Protein AF-A0A3E0REZ9-F1 (afdb_monomer_lite)

Structure (mmCIF, N/CA/C/O backbone):
data_AF-A0A3E0REZ9-F1
#
_entry.id   AF-A0A3E0REZ9-F1
#
loop_
_atom_site.group_PDB
_atom_site.id
_atom_site.type_symbol
_atom_site.label_atom_id
_atom_site.label_alt_id
_atom_site.label_comp_id
_atom_site.label_asym_id
_atom_site.label_entity_id
_atom_site.label_seq_id
_atom_site.pdbx_PDB_ins_code
_atom_site.Cartn_x
_atom_site.Cartn_y
_atom_site.Cartn_z
_atom_site.occupancy
_atom_site.B_iso_or_equiv
_atom_site.auth_seq_id
_atom_site.auth_comp_id
_atom_site.auth_asym_id
_atom_site.auth_atom_id
_atom_site.pdbx_PDB_model_num
ATOM 1 N N . MET A 1 1 ? 1.530 13.106 -1.056 1.00 91.12 1 MET A N 1
ATOM 2 C CA . MET A 1 1 ? 0.458 12.438 -0.288 1.00 91.12 1 MET A CA 1
ATOM 3 C C . MET A 1 1 ? 1.060 11.716 0.913 1.00 91.12 1 MET A C 1
ATOM 5 O O . MET A 1 1 ? 2.210 11.301 0.830 1.00 91.12 1 MET A O 1
ATOM 9 N N . LYS A 1 2 ? 0.326 11.576 2.025 1.00 93.50 2 LYS A N 1
ATOM 10 C CA . LYS A 1 2 ? 0.729 10.668 3.110 1.00 93.50 2 LYS A CA 1
ATOM 11 C C . LYS A 1 2 ? 0.155 9.279 2.845 1.00 93.50 2 LYS A C 1
ATOM 13 O O . LYS A 1 2 ? -1.051 9.165 2.638 1.00 93.50 2 LYS A O 1
ATOM 18 N N . VAL A 1 3 ? 1.002 8.256 2.894 1.00 95.44 3 VAL A N 1
ATOM 19 C CA . VAL A 1 3 ? 0.608 6.853 2.732 1.00 95.44 3 VAL A CA 1
ATOM 20 C C . VAL A 1 3 ? 1.156 6.041 3.892 1.00 95.44 3 VAL A C 1
ATOM 22 O O . VAL A 1 3 ? 2.327 6.162 4.248 1.00 95.44 3 VAL A O 1
ATOM 25 N N . ASN A 1 4 ? 0.315 5.191 4.475 1.00 94.25 4 ASN A N 1
ATOM 26 C CA . ASN A 1 4 ? 0.747 4.242 5.496 1.00 94.25 4 ASN A CA 1
ATOM 27 C C . ASN A 1 4 ? 0.568 2.815 4.991 1.00 94.25 4 ASN A C 1
ATOM 29 O O . ASN A 1 4 ? -0.422 2.521 4.332 1.00 94.25 4 ASN A O 1
ATOM 33 N N . ILE A 1 5 ? 1.494 1.921 5.327 1.00 94.12 5 ILE A N 1
ATOM 34 C CA . ILE A 1 5 ? 1.443 0.508 4.937 1.00 94.12 5 ILE A CA 1
ATOM 35 C C . ILE A 1 5 ? 1.508 -0.355 6.204 1.00 94.12 5 ILE A C 1
ATOM 37 O O . ILE A 1 5 ? 2.488 -0.281 6.947 1.00 94.12 5 ILE A O 1
ATOM 41 N N . CYS A 1 6 ? 0.476 -1.176 6.457 1.00 92.12 6 CYS A N 1
ATOM 42 C CA . CYS A 1 6 ? 0.518 -2.268 7.446 1.00 92.12 6 CYS A CA 1
ATOM 43 C C . CYS A 1 6 ? 0.781 -3.580 6.708 1.00 92.12 6 CYS A C 1
ATOM 45 O O . CYS A 1 6 ? 0.001 -3.998 5.852 1.00 92.12 6 CYS A O 1
ATOM 47 N N . TYR A 1 7 ? 1.844 -4.265 7.120 1.00 91.25 7 TYR A N 1
ATOM 48 C CA . TYR A 1 7 ? 2.055 -5.678 6.849 1.00 91.25 7 TYR A CA 1
ATOM 49 C C . TYR A 1 7 ? 1.616 -6.457 8.094 1.00 91.25 7 TYR A C 1
ATOM 51 O O . TYR A 1 7 ? 2.358 -6.453 9.086 1.00 91.25 7 TYR A O 1
ATOM 59 N N . PRO A 1 8 ? 0.444 -7.120 8.089 1.00 85.75 8 PRO A N 1
ATOM 60 C CA . PRO A 1 8 ? -0.066 -7.803 9.273 1.00 85.75 8 PRO A CA 1
ATOM 61 C C . PRO A 1 8 ? 0.957 -8.7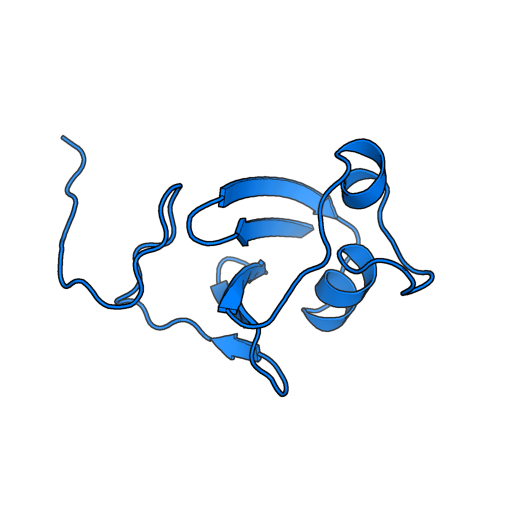62 9.883 1.00 85.75 8 PRO A C 1
ATOM 63 O O . PRO A 1 8 ? 1.588 -9.555 9.182 1.00 85.75 8 PRO A O 1
ATOM 66 N N . GLY A 1 9 ? 1.160 -8.646 11.197 1.00 82.12 9 GLY A N 1
ATOM 67 C CA . GLY A 1 9 ? 2.130 -9.447 11.952 1.00 82.12 9 GLY A CA 1
ATOM 68 C C . GLY A 1 9 ? 3.609 -9.159 11.655 1.00 82.12 9 GLY A C 1
ATOM 69 O O . GLY A 1 9 ? 4.465 -9.846 12.204 1.00 82.12 9 GLY A O 1
ATOM 70 N N . LYS A 1 10 ? 3.932 -8.178 10.800 1.00 85.31 10 LYS A N 1
ATOM 71 C CA . LYS A 1 10 ? 5.319 -7.819 10.453 1.00 85.31 10 LYS A CA 1
ATOM 72 C C . LYS A 1 10 ? 5.684 -6.398 10.851 1.00 85.31 10 LYS A C 1
ATOM 74 O O . LYS A 1 10 ? 6.761 -6.189 11.397 1.00 85.31 10 LYS A O 1
ATOM 79 N N . GLY A 1 11 ? 4.827 -5.425 10.562 1.00 85.62 11 GLY A N 1
ATOM 80 C CA . GLY A 1 11 ? 5.119 -4.043 10.915 1.00 85.62 11 GLY A CA 1
ATOM 81 C C . GLY A 1 11 ? 4.239 -3.019 10.222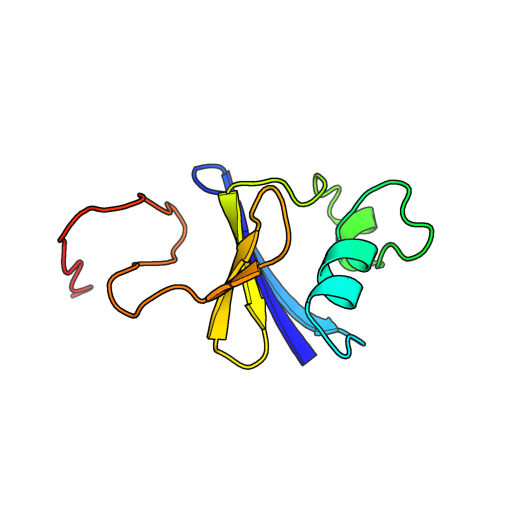 1.00 85.62 11 GLY A C 1
ATOM 82 O O . GLY A 1 11 ? 3.321 -3.350 9.468 1.00 85.62 11 GLY A O 1
ATOM 83 N N . TYR A 1 12 ? 4.564 -1.764 10.501 1.00 88.19 12 TYR A N 1
ATOM 84 C CA . TYR A 1 12 ? 3.856 -0.585 10.038 1.00 88.19 12 TYR A CA 1
ATOM 85 C C . TYR A 1 12 ? 4.866 0.478 9.604 1.00 88.19 12 TYR A C 1
ATOM 87 O O . TYR A 1 12 ? 5.826 0.741 10.333 1.00 88.19 12 TYR A O 1
ATOM 95 N N . TRP A 1 13 ? 4.616 1.110 8.460 1.00 92.31 13 TRP A N 1
ATOM 96 C CA . TRP A 1 13 ? 5.437 2.193 7.924 1.00 92.31 13 TRP A CA 1
ATOM 97 C C . TRP A 1 13 ? 4.565 3.373 7.504 1.00 92.31 13 TRP A C 1
ATOM 99 O O . TRP A 1 13 ? 3.457 3.188 7.004 1.00 92.31 13 TRP A O 1
ATOM 109 N N . SER A 1 14 ? 5.084 4.581 7.718 1.00 93.44 14 SER A N 1
ATOM 110 C CA . SER A 1 14 ? 4.446 5.849 7.363 1.00 93.44 14 SER A CA 1
ATOM 111 C C . SER A 1 14 ? 5.374 6.603 6.430 1.00 93.44 14 SER A C 1
ATOM 113 O O . SER A 1 14 ? 6.528 6.844 6.785 1.00 93.44 14 SER A O 1
ATOM 115 N N . PHE A 1 15 ? 4.857 6.988 5.271 1.00 94.38 15 PHE A N 1
ATOM 116 C CA . PHE A 1 15 ? 5.579 7.733 4.251 1.00 94.38 15 PHE A CA 1
ATOM 117 C C . PHE A 1 15 ? 4.854 9.045 4.002 1.00 94.38 15 PHE A C 1
ATOM 119 O O . PHE A 1 15 ? 3.664 9.068 3.680 1.00 94.38 15 PHE A O 1
ATOM 126 N N . ASP A 1 16 ? 5.575 10.142 4.170 1.00 93.38 16 ASP A N 1
ATOM 127 C CA . ASP A 1 16 ? 5.065 11.474 3.899 1.00 93.38 16 ASP A CA 1
ATOM 128 C C . ASP A 1 16 ? 5.542 11.929 2.513 1.00 93.38 16 ASP A C 1
ATOM 130 O O . ASP A 1 16 ? 6.608 11.538 2.050 1.00 93.38 16 ASP A O 1
ATOM 134 N N . HIS A 1 17 ? 4.750 12.777 1.858 1.00 92.56 17 HIS A N 1
ATOM 135 C CA . HIS A 1 17 ? 5.106 13.428 0.589 1.00 92.56 17 HIS A CA 1
ATOM 136 C C . HIS A 1 17 ? 5.326 12.512 -0.634 1.00 92.56 17 HIS A C 1
ATOM 138 O O . HIS A 1 17 ? 5.960 12.945 -1.587 1.00 92.56 17 HIS A O 1
ATOM 144 N N . LEU A 1 18 ? 4.723 11.319 -0.683 1.00 94.12 18 LEU A N 1
ATOM 145 C CA . LEU A 1 18 ? 4.754 10.485 -1.893 1.00 94.12 18 LEU A CA 1
ATOM 146 C C . LEU A 1 18 ? 3.974 11.113 -3.056 1.00 94.12 18 LEU A C 1
ATOM 148 O O . LEU A 1 18 ? 2.882 11.658 -2.854 1.00 94.12 18 LEU A O 1
ATOM 152 N N . GLU A 1 19 ? 4.508 10.997 -4.267 1.00 95.25 19 GLU A N 1
ATOM 153 C CA . GLU A 1 19 ? 3.856 11.397 -5.517 1.00 95.25 19 GLU A CA 1
ATOM 154 C C . GLU A 1 19 ? 3.011 10.228 -6.040 1.00 95.25 19 GLU A C 1
ATOM 156 O O . GLU A 1 19 ? 3.500 9.389 -6.786 1.00 95.25 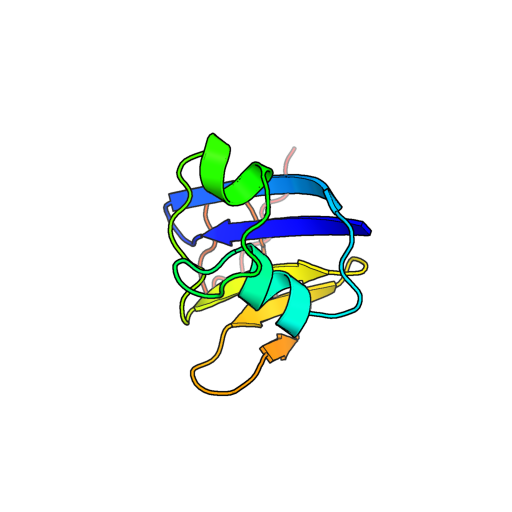19 GLU A O 1
ATOM 161 N N . VAL A 1 20 ? 1.762 10.130 -5.584 1.00 95.75 20 VAL A N 1
ATOM 162 C CA . VAL A 1 20 ? 0.800 9.081 -5.966 1.00 95.75 20 VAL A CA 1
ATOM 163 C C . VAL A 1 20 ? -0.573 9.710 -6.191 1.00 95.75 20 VAL A C 1
ATOM 165 O O . VAL A 1 20 ? -0.960 10.595 -5.419 1.00 95.75 20 VAL A O 1
ATOM 168 N N . GLU A 1 21 ? -1.299 9.261 -7.216 1.00 96.12 21 GLU A N 1
ATOM 169 C CA . GLU A 1 21 ? -2.652 9.750 -7.523 1.00 96.12 21 GLU A CA 1
ATOM 170 C C . GLU A 1 21 ? -3.750 8.810 -7.009 1.00 96.12 21 GLU A C 1
ATOM 172 O O . GLU A 1 21 ? -4.821 9.274 -6.619 1.00 96.12 21 GLU A O 1
ATOM 177 N N . ASP A 1 22 ? -3.476 7.505 -6.953 1.00 96.81 22 ASP A N 1
ATOM 178 C CA . ASP A 1 22 ? -4.420 6.483 -6.505 1.00 96.81 22 ASP A CA 1
ATOM 179 C C . ASP A 1 22 ? -3.723 5.271 -5.846 1.00 96.81 22 ASP A C 1
ATOM 181 O O . ASP A 1 22 ? -2.512 5.255 -5.602 1.00 96.81 22 ASP A O 1
ATOM 185 N N . LEU A 1 23 ? -4.507 4.242 -5.508 1.00 96.88 23 LEU A N 1
ATOM 186 C CA . LEU A 1 23 ? -4.006 3.008 -4.896 1.00 96.88 23 LEU A CA 1
ATOM 187 C C . LEU A 1 23 ? -3.180 2.139 -5.855 1.00 96.88 23 LEU A C 1
ATOM 189 O O . LEU A 1 23 ? -2.336 1.376 -5.384 1.00 96.88 23 LEU A O 1
ATOM 193 N N . GLU A 1 24 ? -3.382 2.252 -7.167 1.00 96.94 24 GLU A N 1
ATOM 194 C CA . GLU A 1 24 ? -2.611 1.503 -8.164 1.00 96.94 24 GLU A CA 1
ATOM 195 C C . GLU A 1 24 ? -1.209 2.091 -8.324 1.00 96.94 24 GLU A C 1
ATOM 197 O O . GLU A 1 24 ? -0.230 1.348 -8.424 1.00 96.94 24 GLU A O 1
ATOM 202 N N . ASP A 1 25 ? -1.081 3.414 -8.241 1.00 97.38 25 ASP A N 1
ATOM 203 C CA . ASP A 1 25 ? 0.214 4.078 -8.135 1.00 97.38 25 ASP A CA 1
ATOM 204 C C . ASP A 1 25 ? 0.949 3.670 -6.857 1.00 97.38 25 ASP A C 1
ATOM 206 O O . ASP A 1 25 ? 2.140 3.349 -6.912 1.00 97.38 25 ASP A O 1
ATOM 210 N N . VAL A 1 26 ? 0.250 3.605 -5.714 1.00 97.25 26 VAL A N 1
ATOM 211 C CA . VAL A 1 26 ? 0.841 3.070 -4.475 1.00 97.25 26 VAL A CA 1
ATOM 212 C C . VAL A 1 26 ? 1.276 1.617 -4.677 1.00 97.25 26 VAL A C 1
ATOM 214 O O . VAL A 1 26 ? 2.394 1.260 -4.304 1.00 97.25 26 VAL A O 1
ATOM 217 N N . PHE A 1 27 ? 0.439 0.775 -5.289 1.00 97.00 27 PHE A N 1
ATOM 218 C CA . PHE A 1 27 ? 0.792 -0.617 -5.561 1.00 97.00 27 PHE A CA 1
ATOM 219 C C . PHE A 1 27 ? 2.058 -0.719 -6.403 1.00 97.00 27 PHE A C 1
ATOM 221 O O . PHE A 1 27 ? 2.983 -1.443 -6.041 1.00 97.00 27 PHE A O 1
ATOM 228 N N . ALA A 1 28 ? 2.122 0.034 -7.500 1.00 97.62 28 ALA A N 1
ATOM 229 C CA . ALA A 1 28 ? 3.262 0.037 -8.396 1.00 97.62 28 ALA A CA 1
ATOM 230 C C . ALA A 1 28 ? 4.530 0.527 -7.681 1.00 97.62 28 ALA A C 1
ATOM 232 O O . ALA A 1 28 ? 5.575 -0.112 -7.792 1.00 97.62 28 ALA A O 1
ATOM 233 N N . GLN A 1 29 ? 4.449 1.596 -6.888 1.00 98.00 29 GLN A N 1
ATOM 234 C CA . GLN A 1 29 ? 5.603 2.121 -6.154 1.00 98.00 29 GLN A CA 1
ATOM 235 C C . GLN A 1 29 ? 6.130 1.171 -5.071 1.00 98.00 29 GLN A C 1
ATOM 237 O O . GLN A 1 29 ? 7.333 1.156 -4.810 1.00 98.00 29 GLN A O 1
ATOM 242 N N . PHE A 1 30 ? 5.257 0.353 -4.478 1.00 97.38 30 PHE A N 1
ATOM 243 C CA . PHE A 1 30 ? 5.594 -0.610 -3.425 1.00 97.38 30 PHE A CA 1
ATOM 244 C C . PHE A 1 30 ? 5.523 -2.070 -3.895 1.00 97.38 30 PHE A C 1
ATOM 246 O O . PHE A 1 30 ? 5.233 -2.976 -3.104 1.00 97.38 30 PHE A O 1
ATOM 253 N N . ASN A 1 31 ? 5.803 -2.323 -5.174 1.00 97.38 31 ASN A N 1
ATOM 254 C CA . ASN A 1 31 ? 5.883 -3.667 -5.729 1.00 97.38 31 ASN A CA 1
ATOM 255 C C . ASN A 1 31 ? 7.141 -3.837 -6.584 1.00 97.38 31 ASN A C 1
ATOM 257 O O . ASN A 1 31 ? 7.349 -3.136 -7.568 1.00 97.38 31 ASN A O 1
ATOM 261 N N . HIS A 1 32 ? 7.968 -4.811 -6.218 1.00 96.81 32 HIS A N 1
ATOM 262 C CA . HIS A 1 32 ? 9.188 -5.144 -6.939 1.00 96.81 32 HIS A CA 1
ATOM 263 C C . HIS A 1 32 ? 8.900 -5.598 -8.377 1.00 96.81 32 HIS A C 1
ATOM 265 O O . HIS A 1 32 ? 8.039 -6.448 -8.609 1.00 96.81 32 HIS A O 1
ATOM 271 N N . GLY A 1 33 ? 9.672 -5.081 -9.328 1.00 95.44 33 GLY A N 1
ATOM 272 C CA . GLY A 1 33 ? 9.536 -5.374 -10.750 1.00 95.44 33 GLY A CA 1
ATOM 273 C C . GLY A 1 33 ? 8.440 -4.568 -11.448 1.00 95.44 33 GLY A C 1
ATOM 274 O O . GLY A 1 33 ? 8.113 -4.879 -12.592 1.00 95.44 33 GLY A O 1
ATOM 275 N N . SER A 1 34 ? 7.865 -3.553 -10.795 1.00 95.81 34 SER A N 1
ATOM 276 C CA . SER A 1 34 ? 6.864 -2.679 -11.417 1.00 95.81 34 SER A CA 1
ATOM 277 C C . SER A 1 34 ? 7.471 -1.696 -12.425 1.00 95.81 34 SER A C 1
ATOM 279 O O . SER A 1 34 ? 6.753 -1.193 -13.289 1.00 95.81 34 SER A O 1
ATOM 281 N N . GLY A 1 35 ? 8.772 -1.394 -12.309 1.00 97.25 35 GLY A N 1
ATOM 282 C CA . GLY A 1 35 ? 9.433 -0.322 -13.057 1.00 97.25 35 GLY A CA 1
ATOM 283 C C . GLY A 1 35 ? 9.038 1.086 -12.591 1.00 97.25 35 GLY A C 1
ATOM 284 O O . GLY A 1 35 ? 9.410 2.066 -13.236 1.00 97.25 35 GLY A O 1
ATOM 285 N N . LYS A 1 36 ? 8.268 1.185 -11.502 1.00 97.19 36 LYS A N 1
ATOM 286 C CA . LYS A 1 36 ? 7.783 2.424 -10.882 1.00 97.19 36 LYS A CA 1
ATOM 287 C C . LYS A 1 36 ? 8.150 2.503 -9.397 1.00 97.19 36 LYS A C 1
ATOM 289 O O . LYS A 1 36 ? 7.578 3.314 -8.680 1.00 97.19 36 LYS A O 1
ATOM 294 N N . GLU A 1 37 ? 9.048 1.652 -8.912 1.00 97.31 37 GLU A N 1
ATOM 295 C CA . GLU A 1 37 ? 9.387 1.567 -7.494 1.00 97.31 37 GLU A CA 1
ATOM 296 C C . GLU A 1 37 ? 9.859 2.914 -6.929 1.00 97.31 37 GLU A C 1
ATOM 298 O O . GLU A 1 37 ? 10.728 3.574 -7.507 1.00 97.31 37 GLU A O 1
ATOM 303 N N . CYS A 1 38 ? 9.318 3.316 -5.775 1.00 96.06 38 CYS A N 1
ATOM 304 C CA . CYS A 1 38 ? 9.748 4.543 -5.111 1.00 96.06 38 CYS A CA 1
ATOM 305 C C . CYS A 1 38 ? 11.058 4.340 -4.338 1.00 96.06 38 CYS A C 1
ATOM 307 O O . CYS A 1 38 ? 11.462 3.222 -3.993 1.00 96.06 38 CYS A O 1
ATOM 309 N N . LYS A 1 39 ? 11.727 5.452 -4.024 1.00 95.75 39 LYS A N 1
ATOM 310 C CA . LYS A 1 39 ? 12.984 5.434 -3.271 1.00 95.75 39 LYS A CA 1
ATOM 311 C C . LYS A 1 39 ? 12.797 4.811 -1.889 1.00 95.75 39 LYS A C 1
ATOM 313 O O . LYS A 1 39 ? 13.631 4.020 -1.459 1.00 95.75 39 LYS A O 1
ATOM 318 N N . GLU A 1 40 ? 11.695 5.127 -1.217 1.00 94.81 40 GLU A N 1
ATOM 319 C CA . GLU A 1 40 ? 11.350 4.628 0.110 1.00 94.81 40 GLU A CA 1
ATOM 320 C C . GLU A 1 40 ? 11.265 3.099 0.123 1.00 94.81 40 GLU A C 1
ATOM 322 O O . GLU A 1 40 ? 11.809 2.469 1.030 1.00 94.81 40 GLU A O 1
ATOM 327 N N . PHE A 1 41 ? 10.647 2.497 -0.896 1.00 95.38 41 PHE A N 1
ATOM 328 C CA . PHE A 1 41 ? 10.544 1.047 -1.042 1.00 95.38 41 PHE A CA 1
ATOM 329 C C . PHE A 1 41 ? 11.923 0.385 -1.182 1.00 95.38 41 PHE A C 1
ATOM 331 O O . PHE A 1 41 ? 12.240 -0.566 -0.455 1.00 95.38 41 PHE A O 1
ATOM 338 N N . VAL A 1 42 ? 12.757 0.915 -2.085 1.00 95.62 42 VAL A N 1
ATOM 339 C CA . VAL A 1 42 ? 14.085 0.366 -2.400 1.00 95.62 42 VAL A CA 1
ATOM 340 C C . VAL A 1 42 ? 15.052 0.538 -1.228 1.00 95.62 42 VAL A C 1
ATOM 342 O O . VAL A 1 42 ? 15.681 -0.433 -0.796 1.00 95.62 42 VAL A O 1
ATOM 345 N N . ASP A 1 43 ? 15.149 1.749 -0.678 1.00 95.19 43 ASP A N 1
ATOM 346 C CA . ASP A 1 43 ? 16.101 2.085 0.383 1.00 95.19 43 ASP A CA 1
ATOM 347 C C . ASP A 1 43 ? 15.807 1.310 1.672 1.00 95.19 43 ASP A C 1
ATOM 349 O O . ASP A 1 43 ? 16.726 0.799 2.319 1.00 95.19 43 ASP A O 1
ATOM 353 N N . ASN A 1 44 ? 14.524 1.168 2.029 1.00 91.50 44 ASN A N 1
ATOM 354 C CA . ASN A 1 44 ? 14.111 0.434 3.226 1.00 91.50 44 ASN A CA 1
ATOM 355 C C . ASN A 1 44 ? 14.047 -1.085 3.011 1.00 91.50 44 ASN A C 1
ATOM 357 O O . ASN A 1 44 ? 13.695 -1.812 3.943 1.00 91.50 44 ASN A O 1
ATOM 361 N N . ARG A 1 45 ? 14.397 -1.580 1.812 1.00 93.56 45 ARG A N 1
ATOM 362 C CA . ARG A 1 45 ? 14.362 -3.007 1.444 1.00 93.56 45 ARG A CA 1
ATOM 363 C C . ARG A 1 45 ? 13.027 -3.653 1.802 1.00 93.56 45 ARG A C 1
ATOM 365 O O . ARG A 1 45 ? 12.973 -4.742 2.383 1.00 93.56 45 ARG A O 1
ATOM 372 N N . MET A 1 46 ? 11.948 -2.945 1.500 1.00 94.81 46 MET A N 1
ATOM 373 C CA . MET A 1 46 ? 10.612 -3.437 1.780 1.00 94.81 46 MET A CA 1
ATOM 374 C C . MET A 1 46 ? 10.293 -4.613 0.860 1.00 94.81 46 MET A C 1
ATOM 376 O O . MET A 1 46 ? 10.792 -4.718 -0.259 1.00 94.81 46 MET A O 1
ATOM 380 N N . ARG A 1 47 ? 9.446 -5.524 1.337 1.00 95.75 47 ARG A N 1
ATOM 381 C CA . ARG A 1 47 ? 8.839 -6.524 0.454 1.00 95.75 47 ARG A CA 1
ATOM 382 C C . ARG A 1 47 ? 7.709 -5.882 -0.346 1.00 95.75 47 ARG A C 1
ATOM 384 O O . ARG A 1 47 ? 7.085 -4.948 0.149 1.00 95.75 47 ARG A O 1
ATOM 391 N N . SER A 1 48 ? 7.385 -6.444 -1.508 1.00 97.31 48 SER A N 1
ATOM 392 C CA . SER A 1 48 ? 6.178 -6.065 -2.245 1.00 97.31 48 SER A CA 1
ATOM 393 C C . SER A 1 48 ? 4.920 -6.133 -1.378 1.00 97.31 48 SER A C 1
ATOM 395 O O . SER A 1 48 ? 4.813 -6.999 -0.495 1.00 97.31 48 SER A O 1
ATOM 397 N N . LEU A 1 49 ? 3.952 -5.270 -1.685 1.00 96.38 49 LEU A N 1
ATOM 398 C CA . LEU A 1 49 ? 2.565 -5.449 -1.263 1.00 96.38 49 LEU A CA 1
ATOM 399 C C . LEU A 1 49 ? 2.028 -6.809 -1.728 1.00 96.38 49 LEU A C 1
ATOM 401 O O . LEU A 1 49 ? 2.456 -7.384 -2.729 1.00 96.38 49 LEU A O 1
ATOM 405 N N . SER A 1 50 ? 1.125 -7.377 -0.942 1.00 96.06 50 SER A N 1
ATOM 406 C CA . SER A 1 50 ? 0.542 -8.696 -1.166 1.00 96.06 50 SER A CA 1
ATOM 407 C C . SER A 1 50 ? -0.892 -8.730 -0.649 1.00 96.06 50 SER A C 1
ATOM 409 O O . SER A 1 50 ? -1.284 -7.919 0.188 1.00 96.06 50 SER A O 1
ATOM 411 N N . VAL A 1 51 ? -1.670 -9.707 -1.120 1.00 95.25 51 VAL A N 1
ATOM 412 C CA . VAL A 1 51 ? -3.047 -9.918 -0.655 1.00 95.25 51 VAL A CA 1
ATOM 413 C C . VAL A 1 51 ? -3.091 -10.009 0.873 1.00 95.25 51 VAL A C 1
ATOM 415 O O . VAL A 1 51 ? -2.362 -10.798 1.477 1.00 95.25 51 VAL A O 1
ATOM 418 N N . GL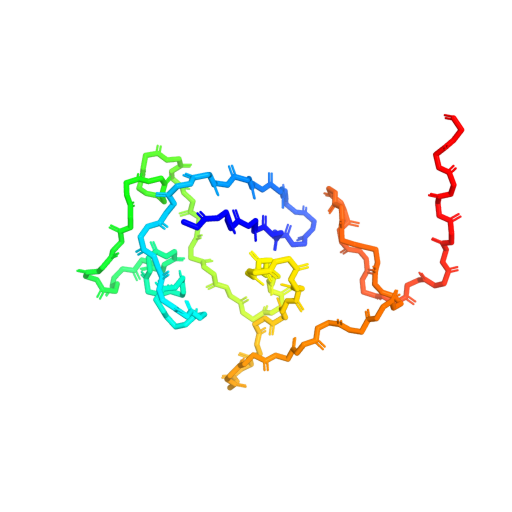Y A 1 52 ? -3.979 -9.224 1.481 1.00 92.19 52 GLY A N 1
ATOM 419 C CA . GLY A 1 52 ? -4.144 -9.111 2.929 1.00 92.19 52 GLY A CA 1
ATOM 420 C C . GLY A 1 52 ? -3.299 -8.018 3.587 1.00 92.19 52 GLY A C 1
ATOM 421 O O . GLY A 1 52 ? -3.457 -7.797 4.785 1.00 92.19 52 GLY A O 1
ATOM 422 N N . ASP A 1 53 ? -2.435 -7.326 2.842 1.00 93.69 53 ASP A N 1
ATOM 423 C CA . ASP A 1 53 ? -1.798 -6.099 3.319 1.00 93.69 53 ASP A CA 1
ATOM 424 C C . ASP A 1 53 ? -2.771 -4.925 3.305 1.00 93.69 53 ASP A C 1
ATOM 426 O O . ASP A 1 53 ? -3.762 -4.925 2.571 1.00 93.69 53 ASP A O 1
ATOM 430 N N . PHE A 1 54 ? -2.462 -3.905 4.104 1.00 93.69 54 PHE A N 1
ATOM 431 C CA . PHE A 1 54 ? -3.298 -2.721 4.218 1.00 93.69 54 PHE A CA 1
ATOM 432 C C . PHE A 1 54 ? -2.531 -1.460 3.855 1.00 93.69 54 PHE A C 1
ATOM 434 O O . PHE A 1 54 ? -1.390 -1.270 4.283 1.00 93.69 54 PHE A O 1
ATOM 441 N N . VAL A 1 55 ? -3.205 -0.572 3.133 1.00 94.88 55 VAL A N 1
ATOM 442 C CA . VAL A 1 55 ? -2.709 0.746 2.744 1.00 94.88 55 VAL A CA 1
ATOM 443 C C . VAL A 1 55 ? -3.674 1.806 3.258 1.00 94.88 55 VAL A C 1
ATOM 445 O O . VAL A 1 55 ? -4.884 1.692 3.068 1.00 94.88 55 VAL A O 1
ATOM 448 N N . GLN A 1 56 ? -3.154 2.841 3.915 1.00 93.44 56 GLN A N 1
ATOM 449 C CA . GLN A 1 56 ? -3.905 4.062 4.172 1.00 93.44 56 GLN A CA 1
ATOM 450 C C . GLN A 1 56 ? -3.578 5.074 3.087 1.00 93.44 56 GLN A C 1
ATOM 452 O O . GLN A 1 56 ? -2.423 5.472 2.952 1.00 93.44 56 GLN A O 1
ATOM 457 N N . PHE A 1 57 ? -4.602 5.512 2.370 1.00 93.19 57 PHE A N 1
ATOM 458 C CA . PHE A 1 57 ? -4.525 6.507 1.311 1.00 93.19 57 PHE A CA 1
ATOM 459 C C . PHE A 1 57 ? -5.669 7.505 1.511 1.00 93.19 57 PHE A C 1
ATOM 461 O O . PHE A 1 57 ? -6.790 7.103 1.821 1.00 93.19 57 PHE A O 1
ATOM 468 N N . GLU A 1 58 ? -5.367 8.805 1.447 1.00 91.25 58 GLU A N 1
ATOM 469 C CA . GLU A 1 58 ? -6.322 9.893 1.747 1.00 91.25 58 GLU A CA 1
ATOM 470 C C . GLU A 1 58 ? -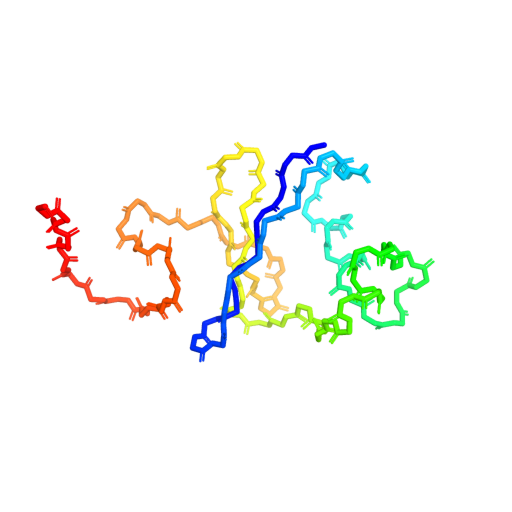7.049 9.740 3.099 1.00 91.25 58 GLU A C 1
ATOM 472 O O . GLU A 1 58 ? -8.211 10.094 3.274 1.00 91.25 58 GLU A O 1
ATOM 477 N N . GLY A 1 59 ? -6.353 9.183 4.094 1.00 88.00 59 GLY A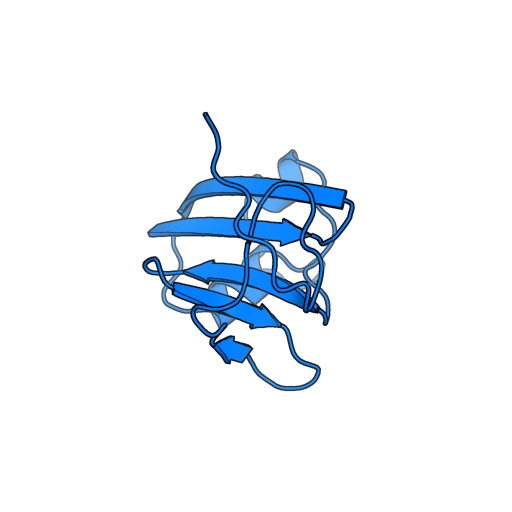 N 1
ATOM 478 C CA . GLY A 1 59 ? -6.902 8.945 5.433 1.00 88.00 59 GLY A CA 1
ATOM 479 C C . GLY A 1 59 ? -7.808 7.714 5.547 1.00 88.00 59 GLY A C 1
ATOM 480 O O . GLY A 1 59 ? -8.108 7.298 6.668 1.00 88.00 59 GLY A O 1
ATOM 481 N N . GLN A 1 60 ? -8.165 7.071 4.435 1.00 90.56 60 GLN A N 1
ATOM 482 C CA . GLN A 1 60 ? -8.966 5.852 4.405 1.00 90.56 60 GLN A CA 1
ATOM 483 C C . GLN A 1 60 ? -8.074 4.615 4.280 1.00 90.56 60 GLN A C 1
ATOM 485 O O . GLN A 1 60 ? -7.097 4.606 3.537 1.00 90.56 60 GLN A O 1
ATOM 490 N N . TRP A 1 61 ? -8.409 3.559 5.021 1.00 92.44 61 TRP A N 1
ATOM 491 C CA . TRP A 1 61 ? -7.713 2.278 4.933 1.00 92.44 61 TRP A CA 1
ATOM 492 C C . TRP A 1 61 ? -8.350 1.359 3.893 1.00 92.44 61 TRP A C 1
ATOM 494 O O . TRP A 1 61 ? -9.579 1.281 3.797 1.00 92.44 61 TRP A O 1
ATOM 504 N N . TRP A 1 62 ? -7.494 0.625 3.187 1.00 94.38 62 TRP A N 1
ATOM 505 C CA . TRP A 1 62 ? -7.819 -0.301 2.107 1.00 94.38 62 TRP A CA 1
ATOM 506 C C . TRP A 1 62 ? -7.039 -1.604 2.286 1.00 94.38 62 TRP A C 1
ATOM 508 O O . TRP A 1 62 ? -5.855 -1.574 2.611 1.00 94.38 62 TRP A O 1
ATOM 518 N N . GLU A 1 63 ? -7.697 -2.746 2.102 1.00 94.00 63 GLU A N 1
ATOM 519 C CA . GLU A 1 63 ? -7.081 -4.075 2.089 1.00 94.00 63 GLU A CA 1
ATOM 520 C C . GLU A 1 63 ? -6.804 -4.484 0.640 1.00 94.00 63 GLU A C 1
ATOM 522 O O . GLU A 1 63 ? -7.711 -4.456 -0.195 1.00 94.00 63 GLU A O 1
ATOM 527 N N . CYS A 1 64 ? -5.575 -4.905 0.350 1.00 95.44 64 CYS A N 1
ATOM 528 C CA . CYS A 1 64 ? -5.222 -5.485 -0.941 1.00 95.44 64 CYS A CA 1
ATOM 529 C C . CYS A 1 64 ? -5.908 -6.852 -1.086 1.00 95.44 64 CYS A C 1
ATOM 531 O O . CYS A 1 64 ? -5.671 -7.770 -0.289 1.00 95.44 64 CYS A O 1
ATOM 533 N N . LYS A 1 65 ? -6.777 -7.005 -2.089 1.00 94.62 65 LYS A N 1
ATOM 534 C CA . LYS A 1 65 ? -7.475 -8.261 -2.392 1.00 94.62 65 LYS A CA 1
ATOM 535 C C . LYS A 1 65 ? -6.830 -8.962 -3.587 1.00 94.62 65 LYS A C 1
ATOM 537 O O . LYS A 1 65 ? -5.987 -8.381 -4.261 1.00 94.62 65 LYS A O 1
ATOM 542 N N . PRO A 1 66 ? -7.199 -10.229 -3.873 1.00 94.81 66 PRO A N 1
ATOM 543 C CA . PRO A 1 66 ? -6.723 -10.904 -5.082 1.00 94.81 66 PRO A CA 1
ATOM 544 C C . PRO A 1 66 ? -7.051 -10.141 -6.371 1.00 94.81 66 PRO A C 1
ATOM 546 O O . PRO A 1 66 ? -6.344 -10.286 -7.362 1.00 94.81 66 PRO A O 1
ATOM 549 N N . VAL A 1 67 ? -8.133 -9.361 -6.348 1.00 92.06 67 VAL A N 1
ATOM 550 C CA . VAL A 1 67 ? -8.541 -8.439 -7.404 1.00 92.06 67 VAL A CA 1
ATOM 551 C C . VAL A 1 67 ? -8.971 -7.150 -6.713 1.00 92.06 67 VAL A C 1
ATOM 553 O O . VAL A 1 67 ? -9.876 -7.206 -5.879 1.00 92.06 67 VAL A O 1
ATOM 556 N N . ASP A 1 68 ? -8.344 -6.032 -7.082 1.00 94.75 68 ASP A N 1
ATOM 557 C CA . ASP A 1 68 ? -8.677 -4.683 -6.601 1.00 94.75 68 ASP A CA 1
ATOM 558 C C . ASP A 1 68 ? -8.471 -4.487 -5.076 1.00 94.75 68 ASP A C 1
ATOM 560 O O . ASP A 1 68 ? -7.820 -5.284 -4.384 1.00 94.75 68 ASP A O 1
ATOM 564 N N . TRP A 1 69 ? -9.022 -3.397 -4.549 1.00 95.44 69 TRP A N 1
ATOM 565 C CA . TRP A 1 69 ? -8.935 -2.956 -3.166 1.00 95.44 69 TRP A CA 1
ATOM 566 C C . TRP A 1 69 ? -10.297 -3.011 -2.480 1.00 95.44 69 TRP A C 1
ATOM 568 O O . TRP A 1 69 ? -11.318 -2.600 -3.028 1.00 95.44 69 TRP A O 1
ATOM 578 N N . GLU A 1 70 ? -10.322 -3.465 -1.227 1.00 93.94 70 GLU A N 1
ATOM 579 C CA . GLU A 1 70 ? -11.523 -3.375 -0.393 1.00 93.94 70 GLU A CA 1
ATOM 580 C C . GLU A 1 70 ? -11.337 -2.304 0.678 1.00 93.94 70 GLU A C 1
ATOM 582 O O . GLU A 1 70 ? -10.413 -2.373 1.490 1.00 93.94 70 GLU A O 1
ATOM 587 N N . MET A 1 71 ? -12.246 -1.329 0.719 1.00 91.94 71 MET A N 1
ATOM 588 C CA . MET A 1 71 ? -12.253 -0.331 1.783 1.00 91.94 71 MET A CA 1
ATOM 589 C C . MET A 1 71 ? -12.473 -1.006 3.138 1.00 91.94 71 MET A C 1
ATOM 591 O O . MET A 1 71 ? -13.455 -1.721 3.364 1.00 91.94 71 MET A O 1
ATOM 595 N N . VAL A 1 72 ? -11.575 -0.724 4.074 1.00 88.44 72 VAL A N 1
ATOM 596 C CA . VAL A 1 72 ? -11.651 -1.257 5.425 1.00 88.44 72 VAL A CA 1
ATOM 597 C C . VAL A 1 72 ? -12.765 -0.551 6.193 1.00 88.44 72 VAL A C 1
ATOM 599 O O . VAL A 1 72 ? -12.791 0.674 6.327 1.00 88.44 72 VAL A O 1
ATOM 602 N N . LYS A 1 73 ? -13.691 -1.344 6.731 1.00 80.06 73 LYS A N 1
ATOM 603 C CA . LYS A 1 73 ? -14.794 -0.849 7.561 1.00 80.06 73 LYS A CA 1
ATOM 604 C C . LYS A 1 73 ? -14.274 -0.387 8.928 1.00 80.06 73 LYS A C 1
ATOM 606 O O . LYS A 1 73 ? -13.260 -0.866 9.423 1.00 80.06 73 LYS A O 1
ATOM 611 N N . SER A 1 74 ? -15.003 0.517 9.579 1.00 62.75 74 SER A N 1
ATOM 612 C CA . SER A 1 74 ? -14.612 1.161 10.849 1.00 62.75 74 SER A CA 1
ATOM 613 C C . SER A 1 74 ? -14.364 0.212 12.033 1.00 62.75 74 SER A C 1
ATOM 615 O O . SER A 1 74 ? -13.874 0.639 13.073 1.00 62.75 74 SER A O 1
ATOM 617 N N . ASN A 1 75 ? -14.688 -1.074 11.901 1.00 61.78 75 ASN A N 1
ATOM 618 C CA . ASN A 1 75 ? -14.482 -2.096 12.922 1.00 61.78 75 ASN A CA 1
ATOM 619 C C . ASN A 1 75 ? -13.086 -2.747 12.894 1.00 61.78 75 ASN A C 1
ATOM 621 O O . ASN A 1 75 ? -12.889 -3.755 13.571 1.00 61.78 75 ASN A O 1
ATOM 625 N N . TYR A 1 76 ? -12.141 -2.218 12.116 1.00 59.22 76 TYR A N 1
ATOM 626 C CA . TYR A 1 76 ? -10.758 -2.689 12.093 1.00 59.22 76 TYR A CA 1
ATOM 627 C C . TYR A 1 76 ? -9.869 -1.786 12.950 1.00 59.22 76 TYR A C 1
ATOM 629 O O . TYR A 1 76 ? -9.887 -0.564 12.811 1.00 59.22 76 TYR A O 1
ATOM 637 N N . VAL A 1 77 ? -9.041 -2.394 13.800 1.00 55.91 77 VAL A N 1
ATOM 638 C CA . VAL A 1 77 ? -7.926 -1.701 14.454 1.00 55.91 77 VAL A CA 1
ATOM 639 C C . VAL A 1 77 ? -6.684 -1.943 13.606 1.00 55.91 77 VAL A C 1
ATOM 641 O O . VAL A 1 77 ? -6.140 -3.046 13.596 1.00 55.91 77 VAL A O 1
ATOM 644 N N . ILE A 1 78 ? -6.244 -0.924 12.870 1.00 60.84 78 ILE A N 1
ATOM 645 C CA . ILE A 1 78 ? -5.006 -0.990 12.088 1.00 60.84 78 ILE A CA 1
ATOM 646 C C . ILE A 1 78 ? -3.898 -0.329 12.914 1.00 60.84 78 ILE A C 1
ATOM 648 O O . ILE A 1 78 ? -3.844 0.890 13.049 1.00 60.84 78 ILE A O 1
ATOM 652 N N . GLY A 1 79 ? -3.054 -1.164 13.526 1.00 56.25 79 GLY A N 1
ATOM 653 C CA . GLY A 1 79 ? -1.885 -0.786 14.331 1.00 56.25 79 GLY A CA 1
ATOM 654 C C . GLY A 1 79 ? -0.715 -1.754 14.101 1.00 56.25 79 GLY A C 1
ATOM 655 O O . GLY A 1 79 ? -0.769 -2.569 13.185 1.00 56.25 79 GLY A O 1
ATOM 656 N N . GLN A 1 80 ? 0.331 -1.715 14.943 1.00 45.94 80 GLN A N 1
ATOM 657 C CA . GLN A 1 80 ? 1.544 -2.557 14.800 1.00 45.94 80 GLN A CA 1
ATOM 658 C C . GLN A 1 80 ? 1.285 -4.082 14.769 1.00 45.94 80 GLN A C 1
ATOM 660 O O . GLN A 1 80 ? 2.169 -4.842 14.383 1.00 45.94 80 GLN A O 1
ATOM 665 N N . CYS A 1 81 ? 0.084 -4.541 15.130 1.00 43.28 81 CYS A N 1
ATOM 666 C CA . CYS A 1 81 ? -0.320 -5.942 15.075 1.00 43.28 81 CYS A CA 1
ATOM 667 C C . CYS A 1 81 ? -1.763 -6.036 14.540 1.00 43.28 81 CYS A C 1
ATOM 669 O O . CYS A 1 81 ? -2.723 -6.068 15.305 1.00 43.28 81 CYS A O 1
ATOM 671 N N . CYS A 1 82 ? -1.935 -5.981 13.215 1.00 54.75 82 CYS A N 1
ATOM 672 C CA . CYS A 1 82 ? -3.245 -6.060 12.559 1.00 54.75 82 CYS A CA 1
ATOM 673 C C . CYS A 1 82 ? -3.866 -7.473 12.777 1.00 54.75 82 CYS A C 1
ATOM 675 O O . CYS A 1 82 ? -3.469 -8.427 12.107 1.00 54.75 82 CYS A O 1
ATOM 677 N N . ILE A 1 83 ? -4.824 -7.624 13.709 1.00 51.12 83 ILE A N 1
ATOM 678 C CA . ILE A 1 83 ? -5.649 -8.841 13.887 1.00 51.12 83 ILE A CA 1
ATOM 679 C C . ILE A 1 83 ? -6.951 -8.657 13.101 1.00 51.12 83 ILE A C 1
ATOM 681 O O . ILE A 1 83 ? -7.762 -7.778 13.399 1.00 51.12 83 ILE A O 1
ATOM 685 N N . ARG A 1 84 ? -7.177 -9.500 12.088 1.00 47.44 84 ARG A N 1
ATOM 686 C CA . ARG A 1 84 ? -8.436 -9.541 11.336 1.00 47.44 84 ARG A CA 1
ATOM 687 C C . ARG A 1 84 ? -9.542 -10.088 12.248 1.00 47.44 84 ARG A C 1
ATOM 689 O O . ARG A 1 84 ? -9.632 -11.293 12.445 1.00 47.44 84 ARG A O 1
ATOM 696 N N . GLY A 1 85 ? -10.398 -9.208 12.769 1.00 45.84 85 GLY A N 1
ATOM 697 C CA . GLY A 1 85 ? -11.700 -9.600 13.318 1.00 45.84 85 GLY A CA 1
ATOM 698 C C . GLY A 1 85 ? -11.833 -9.794 14.831 1.00 45.84 85 GLY A C 1
ATOM 699 O O . GLY A 1 85 ? -12.779 -10.465 15.235 1.00 45.84 85 GLY A O 1
ATOM 700 N N . GLU A 1 86 ? -11.005 -9.188 15.684 1.00 39.44 86 GLU A N 1
ATOM 701 C CA . GLU A 1 86 ? -11.339 -9.146 17.116 1.00 39.44 86 GLU A CA 1
ATOM 702 C C . GLU A 1 86 ? -12.089 -7.862 17.486 1.00 39.44 86 GLU A C 1
ATOM 704 O O . GLU A 1 86 ? -11.577 -6.748 17.390 1.00 39.44 86 GLU A O 1
ATOM 709 N N . LYS A 1 87 ? -13.339 -8.033 17.940 1.00 39.91 87 LYS A N 1
ATOM 710 C CA . LYS A 1 87 ? -14.075 -7.036 18.727 1.00 39.91 87 LYS A CA 1
ATOM 711 C C . LYS A 1 87 ? -13.273 -6.746 20.000 1.00 39.91 87 LYS A C 1
ATOM 713 O O . LYS A 1 87 ? -13.500 -7.371 21.029 1.00 39.91 87 LYS A O 1
ATOM 718 N N . GLY A 1 88 ? -12.350 -5.799 19.938 1.00 37.72 88 GLY A N 1
ATOM 719 C CA . GLY A 1 88 ? -11.559 -5.396 21.090 1.00 37.72 88 GLY A CA 1
ATOM 720 C C . GLY A 1 88 ? -11.190 -3.930 20.994 1.00 37.72 88 GLY A C 1
ATOM 721 O O . GLY A 1 88 ? -10.203 -3.578 20.360 1.00 37.72 88 GLY A O 1
ATOM 722 N N . LEU A 1 89 ? -11.989 -3.078 21.641 1.00 42.88 89 LEU A N 1
ATOM 723 C CA . LEU A 1 89 ? -11.582 -1.735 22.047 1.00 42.88 89 LEU A CA 1
ATOM 724 C C . LEU A 1 89 ? -10.292 -1.854 22.869 1.00 42.88 89 LEU A C 1
ATOM 726 O O . LEU A 1 89 ? -10.348 -2.096 24.073 1.00 42.88 89 LEU A O 1
ATOM 730 N N . LEU A 1 90 ? -9.131 -1.666 22.249 1.00 41.88 90 LEU A N 1
ATOM 731 C CA . LEU A 1 90 ? -7.939 -1.310 23.005 1.00 41.88 90 LEU A CA 1
ATOM 732 C C . LEU A 1 90 ? -8.001 0.196 23.245 1.00 41.88 90 LEU A C 1
ATOM 734 O O . LEU A 1 90 ? -7.496 1.005 22.471 1.00 41.88 90 LEU A O 1
ATOM 738 N N . SER A 1 91 ? -8.694 0.563 24.324 1.00 38.94 91 SER A N 1
ATOM 739 C CA . SER A 1 91 ? -8.515 1.862 24.957 1.00 38.94 91 SER A CA 1
ATOM 740 C C . SER A 1 91 ? -7.069 1.939 25.443 1.00 38.94 91 SER A C 1
ATOM 742 O O . SER A 1 91 ? -6.712 1.277 26.421 1.00 38.94 91 SER A O 1
ATOM 744 N N . PHE A 1 92 ? -6.233 2.723 24.771 1.00 42.34 92 PHE A N 1
ATOM 745 C CA . PHE A 1 92 ? -4.969 3.146 25.357 1.00 42.34 92 PHE A CA 1
ATOM 746 C C . PHE A 1 92 ? -5.308 4.136 26.481 1.00 42.34 92 PHE A C 1
ATOM 748 O O . PHE A 1 92 ? -5.892 5.189 26.224 1.00 42.34 92 PHE A O 1
ATOM 755 N N . ARG A 1 93 ? -5.054 3.721 27.727 1.00 36.53 93 ARG A N 1
ATOM 756 C CA . ARG A 1 93 ? -4.986 4.613 28.890 1.00 36.53 93 ARG A CA 1
ATOM 757 C C . ARG A 1 93 ? -3.632 5.302 28.922 1.00 36.53 93 ARG A C 1
ATOM 759 O O . ARG A 1 93 ? -2.653 4.639 28.515 1.00 36.53 93 ARG A O 1
#

Secondary structure (DSSP, 8-state):
--EEEEETTTEEEEE-S---SSHHHHHHHTSTTSS---HHHHHTTPPPP-TT-EEEETTEEEEEPSSSEEEPPTT---SSS--TT--------

Sequence (93 aa):
MKVNICYPGKGYWSFDHLEVEDLEDVFAQFNHGSGKECKEFVDNRMRSLSVGDFVQFEGQWWECKPVDWEMVKSNYVIGQCCIRGEKGLLSFR

Foldseek 3Di:
DWKKKDDAPPFIDIDPDDDDDDVVLVQLCQAPPSVNHDPCNVVVVHYHDDAQIWMQDPNWIWGDHPDDIDTDDPQWDDHGHTDPDDPDPPPDD

pLDDT: mean 83.98, std 19.38, range [36.53, 98.0]

Radius of gyration: 13.3 Å; chains: 1; bounding box: 31×24×42 Å